Protein AF-A0A2J9E2B8-F1 (afdb_monomer_lite)

Structure (mmCIF, N/CA/C/O backbone):
data_AF-A0A2J9E2B8-F1
#
_entry.id   AF-A0A2J9E2B8-F1
#
loop_
_atom_site.group_PDB
_atom_site.id
_atom_site.type_symbol
_atom_site.label_atom_id
_atom_site.label_alt_id
_atom_site.label_comp_id
_atom_site.label_asym_id
_atom_site.label_entity_id
_atom_site.label_seq_id
_atom_site.pdbx_PDB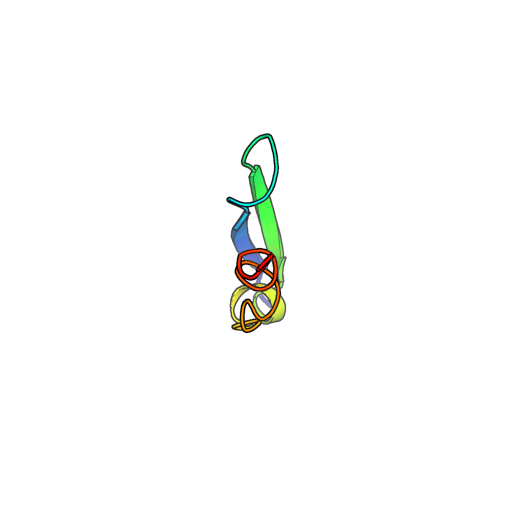_ins_code
_atom_site.Cartn_x
_atom_site.Cartn_y
_atom_site.Cartn_z
_atom_site.occupancy
_atom_site.B_iso_or_equiv
_atom_site.auth_seq_id
_atom_site.auth_comp_id
_atom_site.auth_asym_id
_atom_site.auth_atom_id
_atom_site.pdbx_PDB_model_num
ATOM 1 N N . MET A 1 1 ? 5.071 -11.018 -17.155 1.00 72.50 1 MET A N 1
ATOM 2 C CA . MET A 1 1 ? 4.477 -9.815 -16.540 1.00 72.50 1 MET A CA 1
ATOM 3 C C . MET A 1 1 ? 3.440 -10.303 -15.546 1.00 72.50 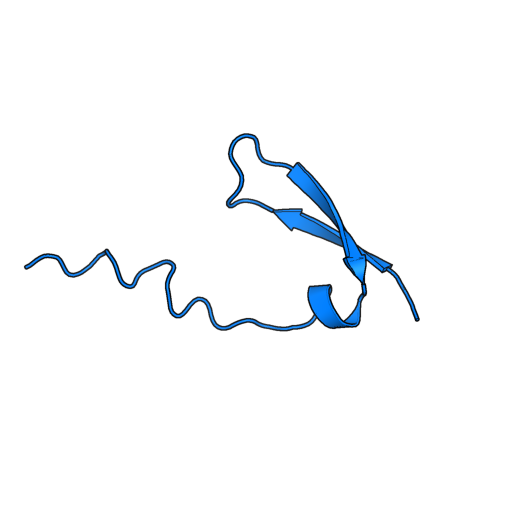1 MET A C 1
ATOM 5 O O . MET A 1 1 ? 2.376 -10.723 -15.983 1.00 72.50 1 MET A O 1
ATOM 9 N N . GLY A 1 2 ? 3.796 -10.411 -14.266 1.00 88.00 2 GLY A N 1
ATOM 10 C CA . GLY A 1 2 ? 2.894 -10.917 -13.231 1.00 88.00 2 GLY A CA 1
ATOM 11 C C . GLY A 1 2 ? 2.210 -9.795 -12.451 1.00 88.00 2 GLY A C 1
ATOM 12 O O . GLY A 1 2 ? 2.584 -8.621 -12.548 1.00 88.00 2 GLY A O 1
ATOM 13 N N . TYR A 1 3 ? 1.195 -10.176 -11.682 1.00 89.44 3 TYR A N 1
ATOM 14 C CA . TYR A 1 3 ? 0.485 -9.309 -10.748 1.00 89.44 3 TYR A CA 1
ATOM 15 C C . TYR A 1 3 ? 0.618 -9.878 -9.339 1.00 89.44 3 TYR A C 1
ATOM 17 O O . TYR A 1 3 ? 0.628 -11.093 -9.158 1.00 89.44 3 TYR A O 1
ATOM 25 N N . ALA A 1 4 ? 0.655 -8.996 -8.348 1.00 89.50 4 ALA A N 1
ATOM 26 C CA . ALA A 1 4 ? 0.698 -9.356 -6.942 1.00 89.50 4 ALA A CA 1
ATOM 27 C C . ALA A 1 4 ? -0.401 -8.623 -6.169 1.00 89.50 4 ALA A C 1
ATOM 29 O O . ALA A 1 4 ? -0.762 -7.482 -6.475 1.00 89.50 4 ALA A O 1
ATOM 30 N N . TRP A 1 5 ? -0.928 -9.284 -5.143 1.00 91.12 5 TRP A N 1
ATOM 31 C CA . TRP A 1 5 ? -1.839 -8.659 -4.194 1.00 91.12 5 TRP A CA 1
ATOM 32 C C . TRP A 1 5 ? -1.051 -7.756 -3.245 1.00 91.12 5 TRP A C 1
ATOM 34 O O . TRP A 1 5 ? -0.158 -8.213 -2.536 1.00 91.12 5 TRP A O 1
ATOM 44 N N . HIS A 1 6 ? -1.376 -6.467 -3.233 1.00 90.12 6 HIS A N 1
ATOM 45 C CA . HIS A 1 6 ? -0.769 -5.471 -2.359 1.00 90.12 6 HIS A CA 1
ATOM 46 C C . HIS A 1 6 ? -1.729 -5.092 -1.226 1.00 90.12 6 HIS A C 1
ATOM 48 O O . HIS A 1 6 ? -2.881 -4.731 -1.477 1.00 90.12 6 HIS A O 1
ATOM 54 N N . HIS A 1 7 ? -1.243 -5.158 0.015 1.00 88.00 7 HIS A N 1
ATOM 55 C CA . HIS A 1 7 ? -1.967 -4.699 1.198 1.00 88.00 7 HIS A CA 1
ATOM 56 C C . HIS A 1 7 ? -1.719 -3.201 1.401 1.00 88.00 7 HIS A C 1
ATOM 58 O O . HIS A 1 7 ? -0.659 -2.800 1.883 1.00 88.00 7 HIS A O 1
ATOM 64 N N . ASN A 1 8 ? -2.704 -2.376 1.044 1.00 82.38 8 ASN A N 1
ATOM 65 C CA . ASN A 1 8 ? -2.637 -0.939 1.261 1.00 82.38 8 ASN A CA 1
ATOM 66 C C . ASN A 1 8 ? -3.156 -0.611 2.666 1.00 82.38 8 ASN A C 1
ATOM 68 O O . ASN A 1 8 ? -4.344 -0.373 2.882 1.00 82.38 8 ASN A O 1
ATOM 72 N N . ALA A 1 9 ? -2.237 -0.602 3.629 1.00 79.88 9 ALA A N 1
ATOM 73 C CA . ALA A 1 9 ? -2.523 -0.238 5.015 1.00 79.88 9 ALA A CA 1
ATOM 74 C C . ALA A 1 9 ? -2.712 1.281 5.224 1.00 79.88 9 ALA A C 1
ATOM 76 O O . ALA A 1 9 ? -2.985 1.714 6.339 1.00 79.88 9 ALA A O 1
ATOM 77 N N . GLN A 1 10 ? -2.516 2.093 4.178 1.00 81.25 10 GLN A N 1
ATOM 78 C 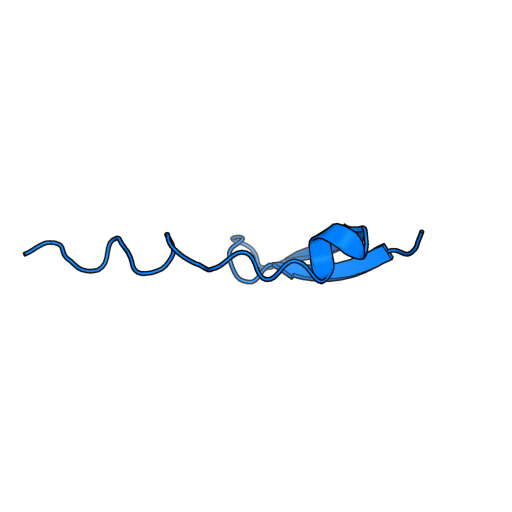CA . GLN A 1 10 ? -2.624 3.554 4.227 1.00 81.25 10 GLN A CA 1
ATOM 79 C C . GLN A 1 10 ? -3.989 4.063 3.742 1.00 81.25 10 GLN A C 1
ATOM 81 O O . GLN A 1 10 ? -4.307 5.234 3.943 1.00 81.25 10 GLN A O 1
ATOM 86 N N . SER A 1 11 ? -4.801 3.222 3.095 1.00 79.06 11 SER A N 1
ATOM 87 C CA . SER A 1 11 ? -6.171 3.580 2.731 1.00 79.06 11 SER A CA 1
ATOM 88 C C . SER A 1 11 ? -7.109 3.451 3.934 1.00 79.06 11 SER A C 1
ATOM 90 O O . SER A 1 11 ? -6.956 2.550 4.751 1.00 79.06 11 SER A O 1
ATOM 92 N N . ALA A 1 12 ? -8.124 4.315 4.023 1.00 82.25 12 ALA A N 1
ATOM 93 C CA . ALA A 1 12 ? -9.241 4.148 4.952 1.00 82.25 12 ALA A CA 1
ATOM 94 C C . ALA A 1 12 ? -10.541 3.956 4.144 1.00 82.25 12 ALA A C 1
ATOM 96 O O . ALA A 1 12 ? -10.991 4.910 3.505 1.00 82.25 12 ALA A O 1
ATOM 97 N N . PRO A 1 13 ? -11.143 2.749 4.138 1.00 84.62 13 PRO A N 1
ATOM 98 C CA . PRO A 1 13 ? -10.721 1.544 4.862 1.00 84.62 13 PRO A CA 1
ATOM 99 C C . PRO A 1 13 ? -9.478 0.876 4.252 1.00 84.62 13 PRO A C 1
ATOM 101 O O . PRO A 1 13 ? -9.146 1.104 3.084 1.00 84.62 13 PRO A O 1
ATOM 104 N N . ASN A 1 14 ? -8.819 0.017 5.035 1.00 85.00 14 ASN A N 1
ATOM 105 C CA . ASN A 1 14 ? -7.730 -0.832 4.545 1.00 85.00 14 ASN A CA 1
ATOM 106 C C . ASN A 1 14 ? -8.233 -1.667 3.367 1.00 85.00 14 ASN A C 1
ATOM 108 O O . ASN A 1 14 ? -9.328 -2.233 3.431 1.00 85.00 14 ASN A O 1
ATOM 112 N N . ASN A 1 15 ? -7.440 -1.763 2.301 1.00 87.44 15 ASN A N 1
ATOM 113 C CA . ASN A 1 15 ? -7.839 -2.529 1.129 1.00 87.44 15 ASN A CA 1
ATOM 114 C C . ASN A 1 15 ? -6.704 -3.376 0.546 1.00 87.44 15 ASN A C 1
ATOM 116 O O . ASN A 1 15 ? -5.516 -3.155 0.791 1.00 87.44 15 ASN A O 1
ATOM 120 N N . MET A 1 16 ? -7.112 -4.387 -0.220 1.00 92.62 16 MET A N 1
ATOM 121 C CA . MET A 1 16 ? -6.222 -5.173 -1.064 1.00 92.62 16 MET A CA 1
ATOM 122 C C . MET A 1 16 ? -6.410 -4.731 -2.507 1.00 92.62 16 MET A C 1
ATOM 124 O O . MET A 1 16 ? -7.539 -4.631 -2.986 1.00 92.62 16 MET A O 1
ATOM 128 N N . GLN A 1 17 ? -5.305 -4.481 -3.197 1.00 90.69 17 GLN A N 1
ATOM 129 C CA . GLN A 1 17 ? -5.313 -4.079 -4.599 1.00 90.69 17 GLN A CA 1
ATOM 130 C C . GLN A 1 17 ? -4.421 -5.017 -5.397 1.00 90.69 17 GLN A C 1
ATOM 132 O O . GLN A 1 17 ? -3.317 -5.353 -4.969 1.00 90.69 17 GLN A O 1
ATOM 137 N N . LEU A 1 18 ? -4.903 -5.445 -6.560 1.00 92.62 18 LEU A N 1
ATOM 138 C CA . LEU A 1 18 ? -4.092 -6.197 -7.502 1.00 92.62 18 LEU A CA 1
ATOM 139 C C . LEU A 1 18 ? -3.240 -5.204 -8.290 1.00 92.62 18 LEU A C 1
ATOM 141 O O . LEU A 1 18 ? -3.777 -4.366 -9.014 1.00 92.62 18 LEU A O 1
ATOM 145 N N . VAL A 1 19 ? -1.921 -5.285 -8.144 1.00 88.94 19 VAL A N 1
ATOM 146 C CA . VAL A 1 19 ? -0.984 -4.370 -8.806 1.00 88.94 19 VAL A CA 1
ATOM 147 C C . VAL A 1 19 ? 0.061 -5.159 -9.595 1.00 88.94 19 VAL A C 1
ATOM 149 O O . VAL A 1 19 ? 0.368 -6.298 -9.239 1.00 88.94 19 VAL A O 1
ATOM 152 N N . PRO A 1 20 ? 0.621 -4.592 -10.674 1.00 91.25 20 PRO A N 1
ATOM 153 C CA . PRO A 1 20 ? 1.758 -5.187 -11.367 1.00 91.25 20 PRO A CA 1
ATOM 154 C C . PRO A 1 20 ? 2.929 -5.484 -10.416 1.00 91.25 20 PRO A C 1
ATOM 156 O O . PRO A 1 20 ? 3.245 -4.677 -9.540 1.00 91.25 20 PRO A O 1
ATOM 159 N N . GLU A 1 21 ? 3.608 -6.618 -10.600 1.00 88.44 21 GLU A N 1
ATOM 160 C CA . GLU A 1 21 ? 4.739 -7.037 -9.749 1.00 88.44 21 GLU A CA 1
ATOM 161 C C . GLU A 1 21 ? 5.872 -6.010 -9.700 1.00 88.44 21 GLU A C 1
ATOM 163 O O . GLU A 1 21 ? 6.501 -5.820 -8.659 1.00 88.44 21 GLU A O 1
ATOM 168 N N . ASN A 1 22 ? 6.125 -5.319 -10.813 1.00 85.25 22 ASN A N 1
ATOM 169 C CA . ASN A 1 22 ? 7.131 -4.267 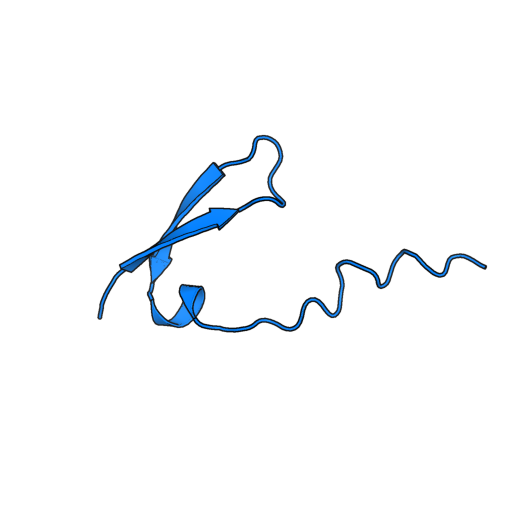-10.859 1.00 85.25 22 ASN A CA 1
ATOM 170 C C . ASN A 1 22 ? 6.760 -3.079 -9.971 1.00 85.25 22 ASN A C 1
ATOM 172 O O . ASN A 1 22 ? 7.663 -2.369 -9.586 1.00 85.25 22 ASN A O 1
ATOM 176 N N . ILE A 1 23 ? 5.485 -2.861 -9.636 1.00 82.25 23 ILE A N 1
ATOM 177 C CA . ILE A 1 23 ? 5.049 -1.833 -8.679 1.00 82.25 23 ILE A CA 1
ATOM 178 C C . ILE A 1 23 ? 5.032 -2.401 -7.258 1.00 82.25 23 ILE A C 1
ATOM 180 O O . ILE A 1 23 ? 5.453 -1.722 -6.329 1.00 82.25 23 ILE A O 1
ATOM 184 N N . HIS A 1 24 ? 4.615 -3.659 -7.091 1.00 84.25 24 HIS A N 1
ATOM 185 C CA . HIS A 1 24 ? 4.600 -4.330 -5.788 1.00 84.25 24 HIS A CA 1
ATOM 186 C C . HIS A 1 24 ? 5.992 -4.417 -5.144 1.00 84.25 24 HIS A C 1
ATOM 188 O O . HIS A 1 24 ? 6.126 -4.240 -3.938 1.00 84.25 24 HIS A O 1
ATOM 194 N N . ASN A 1 25 ? 7.024 -4.673 -5.953 1.00 77.38 25 ASN A N 1
ATOM 195 C CA . ASN A 1 25 ? 8.398 -4.853 -5.484 1.00 77.38 25 ASN A CA 1
ATOM 196 C C . ASN A 1 25 ? 9.221 -3.556 -5.469 1.00 77.38 25 ASN A C 1
ATOM 198 O O . ASN A 1 25 ? 10.385 -3.577 -5.059 1.00 77.38 25 ASN A O 1
ATOM 202 N N . ILE A 1 26 ? 8.653 -2.426 -5.908 1.00 74.62 26 ILE A N 1
ATOM 203 C CA . ILE A 1 26 ? 9.313 -1.132 -5.740 1.00 74.62 26 ILE A CA 1
ATOM 204 C C . ILE A 1 26 ? 9.226 -0.774 -4.260 1.00 74.62 26 ILE A C 1
ATOM 206 O O . ILE A 1 26 ? 8.180 -0.381 -3.747 1.00 74.62 26 ILE A O 1
ATOM 210 N N . HIS A 1 27 ? 10.366 -0.869 -3.579 1.00 59.25 27 HIS A N 1
ATOM 211 C CA . HIS A 1 27 ? 10.598 -0.144 -2.339 1.00 59.25 27 HIS A CA 1
ATOM 212 C C . HIS A 1 27 ? 10.565 1.352 -2.665 1.00 59.25 27 HIS A C 1
ATOM 214 O O . HIS A 1 27 ? 11.599 1.959 -2.938 1.00 59.25 27 HIS A O 1
ATOM 220 N N . VAL A 1 28 ? 9.372 1.951 -2.683 1.00 63.53 28 VAL A N 1
ATOM 221 C CA . VAL A 1 28 ? 9.256 3.405 -2.617 1.00 63.53 28 VAL A CA 1
ATOM 222 C C . VAL A 1 28 ? 9.734 3.760 -1.213 1.00 63.53 28 VAL A C 1
ATOM 224 O O . VAL A 1 28 ? 9.086 3.360 -0.243 1.00 63.53 28 VAL A O 1
ATOM 227 N N . PRO A 1 29 ? 10.879 4.444 -1.049 1.00 57.41 29 PRO A N 1
ATOM 228 C CA . PRO A 1 29 ? 11.260 4.901 0.270 1.00 57.41 29 PRO A CA 1
ATOM 229 C C . PRO A 1 29 ? 10.120 5.793 0.766 1.00 57.41 29 PRO A C 1
ATOM 231 O O . PRO A 1 29 ? 9.690 6.706 0.062 1.00 57.41 29 PRO A O 1
ATOM 234 N N . HIS A 1 30 ? 9.585 5.497 1.951 1.00 56.44 30 HIS A N 1
ATOM 235 C CA . HIS A 1 30 ? 8.506 6.269 2.566 1.00 56.44 30 HIS A CA 1
ATOM 236 C C . HIS A 1 30 ? 9.035 7.640 3.039 1.00 56.44 30 HIS A C 1
ATOM 238 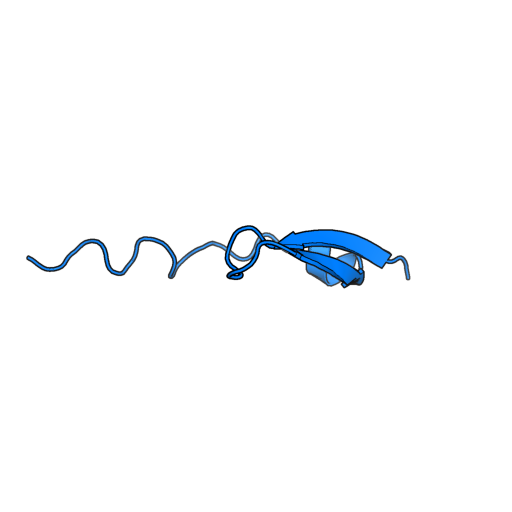O O . HIS A 1 30 ? 8.930 7.987 4.212 1.00 56.44 30 HIS A O 1
ATOM 244 N N . THR A 1 31 ? 9.599 8.445 2.135 1.00 56.62 31 THR A N 1
ATOM 245 C CA . THR A 1 31 ? 10.163 9.784 2.377 1.00 56.62 31 THR A CA 1
ATOM 246 C C . THR A 1 31 ? 9.102 10.837 2.714 1.00 56.62 31 THR A C 1
ATOM 248 O O . THR A 1 31 ? 9.438 12.008 2.864 1.00 56.62 31 THR A O 1
ATOM 251 N N . GLY A 1 32 ? 7.829 10.438 2.845 1.00 54.50 32 GLY A N 1
ATOM 252 C CA . GLY A 1 32 ? 6.696 11.296 3.208 1.00 54.50 32 GLY A CA 1
ATOM 253 C C . GLY A 1 32 ? 5.896 10.845 4.438 1.00 54.50 32 GLY A C 1
ATOM 254 O O . GLY A 1 32 ? 5.200 11.659 5.033 1.00 54.50 32 GLY A O 1
ATOM 255 N N . GLN A 1 33 ? 5.977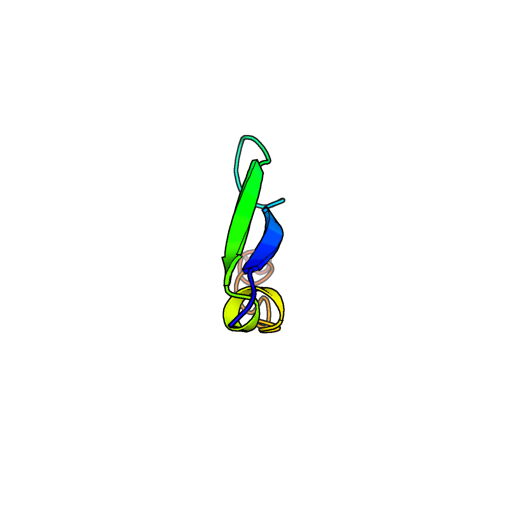 9.572 4.855 1.00 56.75 33 GLN A N 1
ATOM 256 C CA . GLN A 1 33 ? 5.061 9.033 5.880 1.00 56.75 33 GLN A CA 1
ATOM 257 C C . GLN A 1 33 ? 5.403 9.509 7.306 1.00 56.75 33 GLN A C 1
ATOM 259 O O . GLN A 1 33 ? 4.527 9.569 8.163 1.00 56.75 33 GLN A O 1
ATOM 264 N N . ASN A 1 34 ? 6.657 9.900 7.551 1.00 53.06 34 ASN A N 1
ATOM 265 C CA . ASN A 1 34 ? 7.103 10.471 8.828 1.00 53.06 34 ASN A CA 1
ATOM 266 C C . ASN A 1 34 ? 7.560 11.933 8.726 1.00 53.06 34 ASN A C 1
ATOM 268 O O . ASN A 1 34 ? 7.923 12.526 9.737 1.00 53.06 34 ASN A O 1
ATOM 272 N N . SER A 1 35 ? 7.517 12.538 7.542 1.00 54.56 35 SER A N 1
ATOM 273 C CA . SER A 1 35 ? 8.043 13.890 7.295 1.00 54.56 35 SER A CA 1
ATOM 274 C C . SER A 1 35 ? 7.173 14.988 7.916 1.00 54.56 35 SER A C 1
ATOM 276 O O . SER A 1 35 ? 7.623 16.111 8.087 1.00 54.56 35 SER A O 1
ATOM 278 N N . LEU A 1 36 ? 5.936 14.653 8.302 1.00 56.25 36 LEU A N 1
ATOM 279 C CA . LEU A 1 36 ? 5.015 15.521 9.046 1.00 56.25 36 LEU A CA 1
ATOM 280 C C . LEU A 1 36 ? 5.167 15.410 10.577 1.00 56.25 36 LEU A C 1
ATOM 282 O O . LEU A 1 36 ? 4.385 16.017 11.303 1.00 56.25 36 LEU A O 1
ATOM 286 N N . LYS A 1 37 ? 6.136 14.636 11.096 1.00 55.50 37 LYS A N 1
ATOM 287 C CA . LYS A 1 37 ? 6.368 14.516 12.550 1.00 55.50 37 LYS A CA 1
ATOM 288 C C . LYS A 1 37 ? 7.300 15.580 13.138 1.00 55.50 37 LYS A C 1
ATOM 290 O O . LYS A 1 37 ? 7.376 15.676 14.358 1.00 55.50 37 LYS A O 1
ATOM 295 N N . GLU A 1 38 ? 7.941 16.407 12.318 1.00 55.03 38 GLU A N 1
ATOM 296 C CA . GLU A 1 38 ? 8.662 17.598 12.783 1.00 55.03 38 GLU A CA 1
ATOM 297 C C . GLU A 1 38 ? 7.857 18.861 12.468 1.00 55.03 38 GLU A C 1
ATOM 299 O O . GLU A 1 38 ? 8.173 19.640 11.577 1.00 55.03 38 GLU A O 1
ATOM 304 N N . GLY A 1 39 ? 6.774 19.051 13.220 1.00 55.47 39 GLY A N 1
ATOM 305 C CA . GLY A 1 39 ? 6.303 20.389 13.557 1.00 55.47 39 GLY A CA 1
ATOM 306 C C . GLY A 1 39 ? 6.926 20.761 14.897 1.00 55.47 39 GLY A C 1
ATOM 307 O O . GLY A 1 39 ? 6.420 20.332 15.934 1.00 55.47 39 GLY A O 1
ATOM 308 N N . LYS A 1 40 ? 8.043 21.490 14.879 1.00 42.34 40 LYS A N 1
ATOM 309 C CA . LYS A 1 40 ? 8.610 22.131 16.066 1.00 42.34 40 LYS A CA 1
ATOM 310 C C . LYS A 1 40 ? 8.802 23.614 15.804 1.00 42.34 40 LYS A C 1
ATOM 312 O O . LYS A 1 40 ? 9.230 23.943 14.678 1.00 42.34 40 LYS A O 1
#

Sequence (40 aa):
MGYAWHHNAQSAPNNMQLVPENIHNIHVPHTGQNSLKEGK

Foldseek 3Di:
DDWDWDFDVPDVVTDIDIGPPVVRPPPPPPPPPCPVVPPD

Radius of gyration: 13.28 Å; chains: 1; bounding box: 22×33×33 Å

Secondary structure (DSSP, 8-state):
--EEEEEETTSSS-EEEEEEHHHHT-----TTTSTTS---

pLDDT: mean 74.89, std 15.12, range [42.34, 92.62]